Protein AF-A0A936AZH5-F1 (afdb_monomer)

Foldseek 3Di:
DDQFDKDKAADDDDPQKDWQAKDFPRDGDGRDRIDIGTPNDDTDIDTDIDGHDDDDDDDDDDD

Mean predicted aligned error: 5.64 Å

Sequence (63 aa):
MTHGQMVTATATAEAGYTFLHWAEGGDVISTAASYSFPATADRVLIAHFAADAPKIYLPLVVR

pLDDT: mean 91.36, std 11.07, range [46.19, 98.69]

Secondary structure (DSSP, 8-state):
--TT-EEEEE--PPTTEEEEEEEETTEEEESSSEEEEE-SS----EEEEEEPPP---------

Nearest PDB structures (foldseek):
  5neu-assembly1_B  TM=3.382E-01  e=6.647E+00  Homo sapiens

Radius of gyration: 18.09 Å; Cα contacts (8 Å, |Δi|>4): 91; chains: 1; bounding box: 40×19×60 Å

Solvent-accessible surface area (backbone atoms only — not comparable to full-atom values): 4226 Å² total; per-residue (Å²): 133,79,77,49,50,76,43,72,50,75,63,80,62,57,94,64,40,41,72,55,31,33,29,42,98,86,43,82,78,39,70,53,52,68,43,75,46,61,54,71,64,96,79,69,76,44,81,41,68,43,75,54,78,82,87,78,86,74,88,81,83,84,129

Structure (mmCIF, N/CA/C/O backbone):
data_AF-A0A936AZH5-F1
#
_entry.id   AF-A0A936AZH5-F1
#
loop_
_atom_site.group_PDB
_atom_site.id
_atom_site.type_symbol
_atom_site.label_atom_id
_atom_site.label_alt_id
_atom_site.label_comp_id
_atom_site.label_asym_id
_atom_site.label_entity_id
_atom_site.label_seq_id
_atom_site.pdbx_PDB_ins_code
_atom_site.Cartn_x
_atom_site.Cartn_y
_atom_site.Cartn_z
_atom_site.occupancy
_atom_site.B_iso_or_equiv
_atom_site.auth_seq_id
_atom_site.auth_comp_id
_atom_site.auth_asym_id
_atom_site.auth_atom_id
_atom_site.pdbx_PDB_model_num
ATOM 1 N N . MET A 1 1 ? -11.727 1.948 27.422 1.00 46.19 1 MET A N 1
ATOM 2 C CA . MET A 1 1 ? -11.316 1.286 26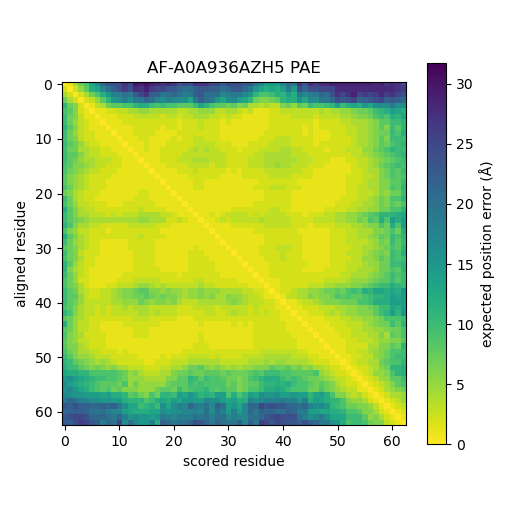.168 1.00 46.19 1 MET A CA 1
ATOM 3 C C . MET A 1 1 ? -11.331 2.357 25.093 1.00 46.19 1 MET A C 1
ATOM 5 O O . MET A 1 1 ? -12.403 2.838 24.748 1.00 46.19 1 MET A O 1
ATOM 9 N N . THR A 1 2 ? -10.170 2.871 24.701 1.00 52.34 2 THR A N 1
ATOM 10 C CA . THR A 1 2 ? -10.068 3.955 23.714 1.00 52.34 2 THR A CA 1
ATOM 11 C C . THR A 1 2 ? -10.200 3.367 22.317 1.00 52.34 2 THR A C 1
ATOM 13 O O . THR A 1 2 ? -9.227 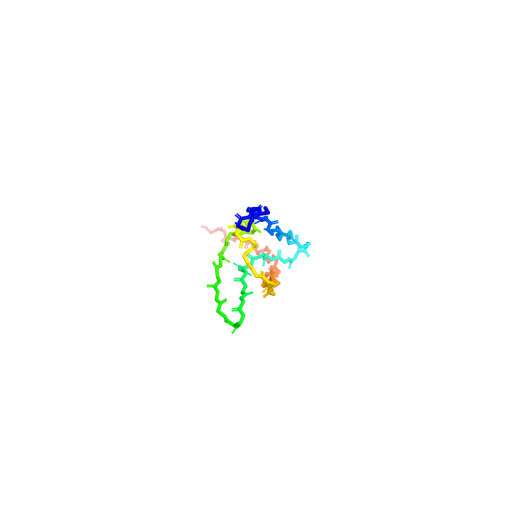2.945 21.703 1.00 52.34 2 THR A O 1
ATOM 16 N N . HIS A 1 3 ? -11.435 3.305 21.835 1.00 56.81 3 HIS A N 1
ATOM 17 C CA . HIS A 1 3 ? -11.737 3.133 20.419 1.00 56.81 3 HIS A CA 1
ATOM 18 C C . HIS A 1 3 ? -11.104 4.314 19.654 1.00 56.81 3 HIS A C 1
ATOM 20 O O . HIS A 1 3 ? -11.218 5.453 20.111 1.00 56.81 3 HIS A O 1
ATOM 26 N N . GLY A 1 4 ? -10.409 4.057 18.539 1.00 65.56 4 GLY A N 1
ATOM 27 C CA . GLY A 1 4 ? -9.732 5.101 17.748 1.00 65.56 4 GLY A CA 1
ATOM 28 C C . GLY A 1 4 ? -8.209 5.188 17.902 1.00 65.56 4 GLY A C 1
ATOM 29 O O . GLY A 1 4 ? -7.625 6.223 17.591 1.00 65.56 4 GLY A O 1
ATOM 30 N N . GLN A 1 5 ? -7.544 4.125 18.365 1.00 85.88 5 GLN A N 1
ATOM 31 C CA . GLN A 1 5 ? -6.081 4.073 18.357 1.00 85.88 5 GLN A CA 1
ATOM 32 C C . GLN A 1 5 ? -5.569 4.091 16.906 1.00 85.88 5 GLN A C 1
ATOM 34 O O . GLN A 1 5 ? -6.084 3.368 16.049 1.00 85.88 5 GLN A O 1
ATOM 39 N N . MET A 1 6 ? -4.586 4.947 16.623 1.00 91.19 6 MET A N 1
ATOM 40 C CA . MET A 1 6 ? -3.987 5.036 15.292 1.00 91.19 6 MET A CA 1
ATOM 41 C C . MET A 1 6 ? -3.136 3.795 15.026 1.00 91.19 6 MET A C 1
ATOM 43 O O . MET A 1 6 ? -2.266 3.448 15.825 1.00 91.19 6 MET A O 1
ATOM 47 N N . VAL A 1 7 ? -3.382 3.151 13.891 1.00 93.25 7 VAL A N 1
ATOM 48 C CA . VAL A 1 7 ? -2.600 2.030 13.366 1.00 93.25 7 VAL A CA 1
ATOM 49 C C . VAL A 1 7 ? -1.968 2.470 12.055 1.00 93.25 7 VAL A C 1
ATOM 51 O O . VAL A 1 7 ? -2.570 3.236 11.307 1.00 93.25 7 VAL A O 1
ATOM 54 N N . THR A 1 8 ? -0.756 1.994 11.779 1.00 96.12 8 THR A N 1
ATOM 55 C CA . THR A 1 8 ? -0.036 2.290 10.538 1.00 96.12 8 THR A CA 1
ATOM 56 C C . THR A 1 8 ? 0.129 1.017 9.723 1.00 96.12 8 THR A C 1
ATOM 58 O O . THR A 1 8 ? 0.730 0.056 10.197 1.00 96.12 8 THR A O 1
ATOM 61 N N . ALA A 1 9 ? -0.377 1.026 8.492 1.00 96.81 9 ALA A N 1
ATOM 62 C CA . ALA A 1 9 ? -0.065 0.025 7.483 1.00 96.81 9 ALA A CA 1
ATOM 63 C C . ALA A 1 9 ? 1.140 0.493 6.661 1.00 96.81 9 ALA A C 1
ATOM 65 O O . ALA A 1 9 ? 1.194 1.652 6.245 1.00 96.81 9 ALA A O 1
ATOM 66 N N . THR A 1 10 ? 2.099 -0.400 6.416 1.00 98.06 10 THR A N 1
ATOM 67 C CA . THR A 1 10 ? 3.288 -0.112 5.605 1.00 98.06 10 THR A CA 1
ATOM 68 C C . THR A 1 10 ? 3.415 -1.105 4.464 1.00 98.06 10 THR A C 1
ATOM 70 O O . THR A 1 10 ? 3.396 -2.313 4.692 1.00 98.06 10 THR A O 1
ATOM 73 N N . ALA A 1 11 ? 3.578 -0.591 3.250 1.00 98.06 11 ALA A N 1
ATOM 74 C CA . ALA A 1 11 ? 3.875 -1.374 2.063 1.00 98.06 11 ALA A CA 1
ATOM 75 C C . ALA A 1 11 ? 5.345 -1.192 1.679 1.00 98.06 11 ALA A C 1
ATOM 77 O O . ALA A 1 11 ? 5.812 -0.068 1.499 1.00 98.06 11 ALA A O 1
ATOM 78 N N . THR A 1 12 ? 6.052 -2.304 1.506 1.00 97.88 12 THR A N 1
ATOM 79 C CA . THR A 1 12 ? 7.404 -2.327 0.945 1.00 97.88 12 THR A CA 1
ATOM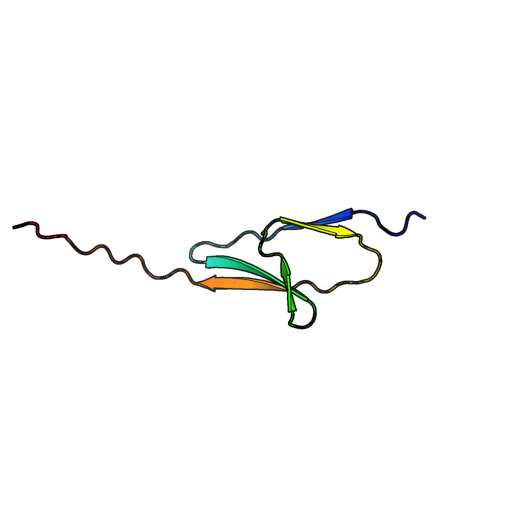 80 C C . THR A 1 12 ? 7.322 -3.034 -0.393 1.00 97.88 12 THR A C 1
ATOM 82 O O . THR A 1 12 ? 6.811 -4.149 -0.465 1.00 97.88 12 THR A O 1
ATOM 85 N N . ALA A 1 13 ? 7.768 -2.373 -1.457 1.00 97.50 13 ALA A N 1
ATOM 86 C CA . ALA A 1 13 ? 7.791 -2.993 -2.770 1.00 97.50 13 ALA A CA 1
ATOM 87 C C . ALA A 1 13 ? 8.983 -3.948 -2.884 1.00 97.50 13 ALA A C 1
ATOM 89 O O . ALA A 1 13 ? 10.105 -3.600 -2.511 1.00 97.50 13 ALA A O 1
ATOM 90 N N . GLU A 1 14 ? 8.720 -5.144 -3.399 1.00 96.88 14 GLU A N 1
ATOM 91 C CA . GLU A 1 14 ? 9.762 -6.101 -3.760 1.00 96.88 14 GLU A CA 1
ATOM 92 C C . GLU A 1 14 ? 10.532 -5.630 -4.999 1.00 96.88 14 GLU A C 1
ATOM 94 O O . GLU A 1 14 ? 10.086 -4.759 -5.750 1.00 96.88 14 GLU A O 1
ATOM 99 N N . ALA A 1 15 ? 11.702 -6.223 -5.239 1.00 96.00 15 ALA A N 1
ATOM 100 C CA . ALA A 1 15 ? 12.517 -5.882 -6.399 1.00 96.00 15 ALA A CA 1
ATOM 101 C C . ALA A 1 15 ? 11.734 -6.055 -7.715 1.00 96.00 15 ALA A C 1
ATOM 103 O O . ALA A 1 15 ? 11.165 -7.114 -7.983 1.00 96.00 15 ALA A O 1
ATOM 104 N N . GLY A 1 16 ? 11.750 -5.015 -8.554 1.00 96.38 16 GLY A N 1
ATOM 105 C CA . GLY A 1 16 ? 11.021 -4.996 -9.823 1.00 96.38 16 GLY A CA 1
ATOM 106 C C . GLY A 1 16 ? 9.539 -4.653 -9.688 1.00 96.38 16 GLY A C 1
ATOM 107 O O . GLY A 1 16 ? 8.802 -4.834 -10.655 1.00 96.38 16 GLY A O 1
ATOM 108 N N . TYR A 1 17 ? 9.102 -4.170 -8.525 1.00 97.88 17 TYR A N 1
ATOM 109 C CA . TYR A 1 17 ? 7.770 -3.626 -8.321 1.00 97.88 17 TYR A CA 1
ATOM 110 C C . TYR A 1 17 ? 7.835 -2.223 -7.724 1.00 97.88 17 TYR A C 1
ATOM 112 O O . TYR A 1 17 ? 8.716 -1.891 -6.932 1.00 97.88 17 TYR A O 1
ATOM 120 N N . THR A 1 18 ? 6.811 -1.433 -8.028 1.00 97.69 18 THR A N 1
ATOM 121 C CA . THR A 1 18 ? 6.563 -0.129 -7.423 1.00 97.69 18 THR A CA 1
ATOM 122 C C . THR A 1 18 ? 5.201 -0.143 -6.742 1.00 97.69 18 THR A C 1
ATOM 124 O O . THR A 1 18 ? 4.195 -0.539 -7.336 1.00 97.69 18 THR A O 1
ATOM 127 N N . PHE A 1 19 ? 5.158 0.294 -5.482 1.00 98.44 19 PHE A N 1
ATOM 128 C CA . PHE A 1 19 ? 3.899 0.517 -4.775 1.00 98.44 19 PHE A CA 1
ATOM 129 C C . PHE A 1 19 ? 3.114 1.645 -5.449 1.00 98.44 19 PHE A C 1
ATOM 131 O O . PHE A 1 19 ? 3.661 2.715 -5.708 1.00 98.44 19 PHE A O 1
ATOM 138 N N . LEU A 1 20 ? 1.829 1.410 -5.705 1.00 98.31 20 LEU A N 1
ATOM 139 C CA . LEU A 1 20 ? 0.937 2.399 -6.302 1.00 98.31 20 LEU A CA 1
ATOM 140 C C . LEU A 1 20 ? 0.083 3.083 -5.238 1.00 98.31 20 LEU A C 1
ATOM 142 O O . LEU A 1 20 ? 0.099 4.306 -5.116 1.00 98.31 20 LEU A O 1
ATOM 146 N N . HIS A 1 21 ? -0.708 2.294 -4.512 1.00 98.69 21 HIS A N 1
ATOM 147 C CA . HIS A 1 21 ? -1.667 2.793 -3.536 1.00 98.69 21 HIS A CA 1
ATOM 148 C C . HIS A 1 21 ? -2.231 1.678 -2.650 1.00 98.69 21 HIS A C 1
ATOM 150 O O . HIS A 1 21 ? -2.169 0.491 -2.972 1.00 98.69 21 HIS A O 1
ATOM 156 N N . TRP A 1 22 ? -2.829 2.095 -1.541 1.00 98.62 22 TRP A N 1
ATOM 157 C CA . TRP A 1 22 ? -3.750 1.307 -0.740 1.00 98.62 22 TRP A CA 1
ATOM 158 C C . TRP A 1 22 ? -5.171 1.482 -1.272 1.00 98.62 22 TRP A C 1
ATOM 160 O O . TRP A 1 22 ? -5.596 2.610 -1.545 1.00 98.62 22 TRP A O 1
ATOM 170 N N . ALA A 1 23 ? -5.908 0.380 -1.364 1.00 98.44 23 ALA A N 1
ATOM 171 C CA . ALA A 1 23 ? -7.327 0.365 -1.679 1.00 98.44 23 ALA A CA 1
ATOM 172 C C . ALA A 1 23 ? -8.138 -0.336 -0.583 1.00 98.44 23 ALA A C 1
ATOM 174 O O . ALA A 1 23 ? -7.649 -1.251 0.081 1.00 98.44 23 ALA A O 1
ATOM 175 N N . GLU A 1 24 ? -9.389 0.076 -0.417 1.00 97.44 24 GLU A N 1
ATOM 176 C CA . GLU A 1 24 ? -10.378 -0.593 0.429 1.00 97.44 24 GLU A CA 1
ATOM 177 C C . GLU A 1 24 ? -11.733 -0.538 -0.277 1.00 97.44 24 GLU A C 1
ATOM 179 O O . GLU A 1 24 ? -12.126 0.502 -0.797 1.00 97.44 24 GLU A O 1
ATOM 184 N N . GLY A 1 25 ? -12.431 -1.673 -0.367 1.00 95.50 25 GLY A N 1
ATOM 185 C CA . GLY A 1 25 ? -13.731 -1.739 -1.051 1.00 95.50 25 GLY A CA 1
ATOM 186 C C . GLY A 1 25 ? -13.698 -1.427 -2.557 1.00 95.50 25 GLY A C 1
ATOM 187 O O . GLY A 1 25 ? -14.753 -1.272 -3.158 1.00 95.50 25 GLY A O 1
ATOM 188 N N . GLY A 1 26 ? -12.510 -1.356 -3.167 1.00 94.94 26 GLY A N 1
ATOM 189 C CA . GLY A 1 26 ? -12.313 -0.978 -4.571 1.00 94.94 26 GLY A CA 1
ATOM 190 C C . GLY A 1 26 ? -11.910 0.484 -4.784 1.00 94.94 26 GLY A C 1
ATOM 191 O O . GLY A 1 26 ? -11.472 0.821 -5.882 1.00 94.94 26 GLY A O 1
ATOM 192 N N . ASP A 1 27 ? -11.976 1.321 -3.747 1.00 97.94 27 ASP A N 1
ATOM 193 C CA . ASP A 1 27 ? -11.586 2.728 -3.817 1.00 97.94 27 ASP A CA 1
ATOM 194 C C . ASP A 1 27 ? -10.150 2.945 -3.338 1.00 97.94 27 ASP A C 1
ATOM 196 O O . ASP A 1 27 ? -9.680 2.309 -2.392 1.00 97.94 27 ASP A O 1
ATOM 200 N N . VAL A 1 28 ? -9.455 3.892 -3.970 1.00 98.31 28 VAL A N 1
ATOM 201 C CA . VAL A 1 28 ? -8.110 4.310 -3.563 1.00 98.31 28 VAL A CA 1
ATOM 202 C C . VAL A 1 28 ? -8.204 5.194 -2.324 1.00 98.31 28 VAL A C 1
ATOM 204 O O . VAL A 1 28 ? -8.753 6.292 -2.378 1.00 98.31 28 VAL A O 1
ATOM 207 N N . ILE A 1 29 ? -7.612 4.743 -1.219 1.00 97.62 29 ILE A N 1
ATOM 208 C CA . ILE A 1 29 ? -7.672 5.450 0.070 1.00 97.62 29 ILE A CA 1
ATOM 209 C C . ILE A 1 29 ? -6.370 6.172 0.430 1.00 97.62 29 ILE A C 1
ATOM 211 O O . ILE A 1 29 ? -6.380 7.081 1.257 1.00 97.62 29 ILE A O 1
ATOM 215 N N . SER A 1 30 ? -5.240 5.775 -0.163 1.00 98.31 30 SER A N 1
ATOM 216 C CA . SER A 1 30 ? -3.947 6.431 0.052 1.00 98.31 30 SER A CA 1
ATOM 217 C C . SER A 1 30 ? -2.939 6.047 -1.023 1.00 98.31 30 SER A C 1
ATOM 219 O O . SER A 1 30 ? -2.797 4.874 -1.345 1.00 98.31 30 SER A O 1
ATOM 221 N N . THR A 1 31 ? -2.172 7.013 -1.520 1.00 98.31 31 THR A N 1
ATOM 222 C CA . THR A 1 31 ? -1.001 6.782 -2.386 1.00 98.31 31 THR A CA 1
ATOM 223 C C . THR A 1 31 ? 0.315 6.745 -1.603 1.00 98.31 31 THR A C 1
ATOM 225 O O . THR A 1 31 ? 1.373 6.492 -2.172 1.00 98.31 31 THR A O 1
ATOM 228 N N . ALA A 1 32 ? 0.275 6.973 -0.287 1.00 98.56 32 ALA A N 1
ATOM 229 C CA . ALA A 1 32 ? 1.440 6.852 0.578 1.00 98.56 32 ALA A CA 1
ATOM 230 C C . ALA A 1 32 ? 1.624 5.397 1.032 1.00 98.56 32 ALA A C 1
ATOM 232 O O . ALA A 1 32 ? 0.693 4.781 1.553 1.00 98.56 32 ALA A O 1
ATOM 233 N N . ALA A 1 33 ? 2.842 4.870 0.879 1.00 98.19 33 ALA A N 1
ATOM 234 C CA . ALA A 1 33 ? 3.189 3.503 1.275 1.00 98.19 33 ALA A CA 1
ATOM 235 C C . ALA A 1 33 ? 3.027 3.261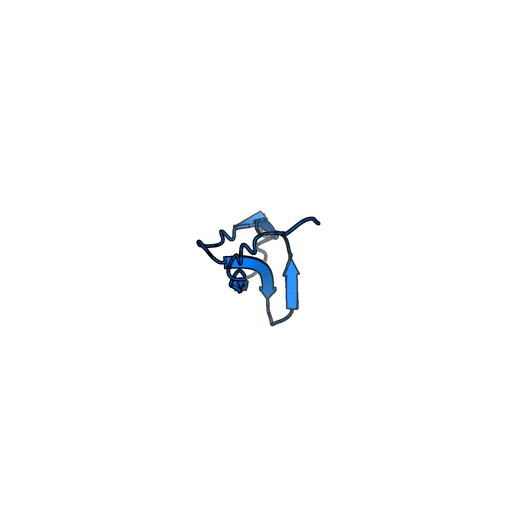 2.785 1.00 98.19 33 ALA A C 1
ATOM 237 O O . ALA A 1 33 ? 2.646 2.167 3.196 1.00 98.19 33 ALA A O 1
ATOM 238 N N . SER A 1 34 ? 3.273 4.293 3.596 1.00 98.44 34 SER A N 1
ATOM 239 C CA . SER A 1 34 ? 2.924 4.325 5.015 1.00 98.44 34 SER A CA 1
ATOM 240 C C . SER A 1 34 ? 1.613 5.084 5.184 1.00 98.44 34 SER A C 1
ATOM 242 O O . SER A 1 34 ? 1.535 6.269 4.857 1.00 98.44 34 SER A O 1
ATOM 244 N N . TYR A 1 35 ? 0.582 4.401 5.670 1.00 97.69 35 TYR A N 1
ATOM 245 C CA . TYR A 1 35 ? -0.753 4.958 5.845 1.00 97.69 35 TYR A CA 1
ATOM 246 C C . TYR A 1 35 ? -1.244 4.715 7.271 1.00 97.69 35 TYR A C 1
ATOM 248 O O . TYR A 1 35 ? -1.442 3.572 7.685 1.00 97.69 35 TYR A O 1
ATOM 256 N N . SER A 1 36 ? -1.435 5.802 8.021 1.00 96.50 36 SER A N 1
ATOM 257 C CA . SER A 1 36 ? -1.956 5.765 9.388 1.00 96.50 36 SER A CA 1
ATOM 258 C C . SER A 1 36 ? -3.449 6.083 9.419 1.00 96.50 36 SER A C 1
ATOM 260 O O . SER A 1 36 ? -3.885 7.088 8.860 1.00 96.50 36 SER A O 1
ATOM 262 N N . PHE A 1 37 ? -4.231 5.264 10.115 1.00 92.69 37 PHE A N 1
ATOM 263 C CA . PHE A 1 37 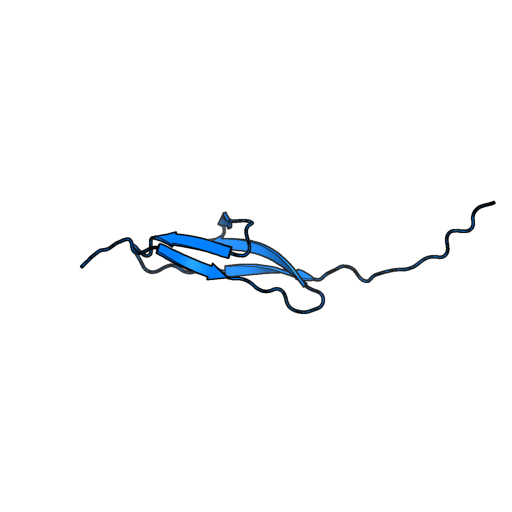? -5.680 5.419 10.239 1.00 92.69 37 PHE A CA 1
ATOM 264 C C . PHE A 1 37 ? -6.171 4.957 11.618 1.00 92.69 37 PHE A C 1
ATOM 266 O O . PHE A 1 37 ? -5.518 4.134 12.262 1.00 92.69 37 PHE A O 1
ATOM 273 N N . PRO A 1 38 ? -7.317 5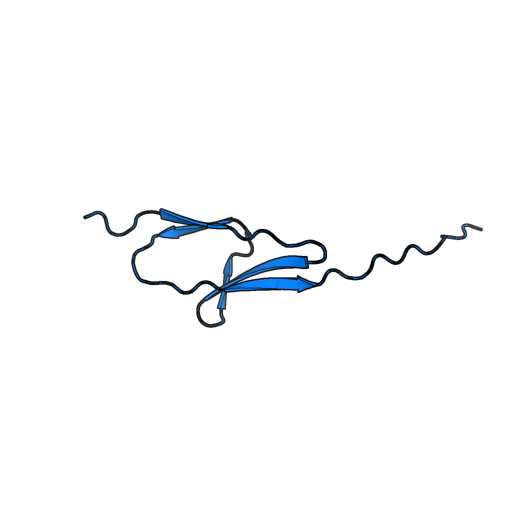.466 12.100 1.00 91.38 38 PRO A N 1
ATOM 274 C CA . PRO A 1 38 ? -7.885 5.011 13.360 1.00 91.38 38 PRO A CA 1
ATOM 275 C C . PRO A 1 38 ? -8.521 3.624 13.184 1.00 91.38 38 PRO A C 1
ATOM 277 O O . PRO A 1 38 ? -9.363 3.422 12.308 1.00 91.38 38 PRO A O 1
ATOM 280 N N . ALA A 1 39 ? -8.151 2.666 14.034 1.00 87.88 39 ALA A N 1
ATOM 281 C CA . ALA A 1 39 ? -8.767 1.340 14.065 1.00 87.88 39 ALA A CA 1
ATOM 282 C C . ALA A 1 39 ? -10.079 1.383 14.869 1.00 87.88 39 ALA A C 1
ATOM 284 O O . ALA A 1 39 ? -10.142 0.970 16.027 1.00 87.88 39 ALA A O 1
ATOM 285 N N . THR A 1 40 ? -11.120 1.980 14.283 1.00 90.06 40 THR A N 1
ATOM 286 C CA . THR A 1 40 ? -12.466 2.066 14.882 1.00 90.06 40 THR A CA 1
ATOM 287 C C . THR A 1 40 ? -13.359 0.875 14.539 1.00 90.06 40 THR A C 1
ATOM 289 O O . THR A 1 40 ? -14.353 0.658 15.228 1.00 90.06 40 THR A O 1
ATOM 292 N N . ALA A 1 41 ? -13.005 0.114 13.504 1.00 88.94 41 ALA A N 1
ATOM 293 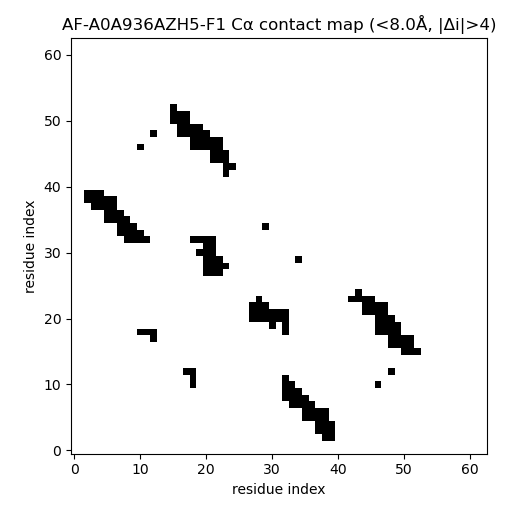C CA . ALA A 1 41 ? -13.654 -1.117 13.065 1.00 88.94 41 ALA A CA 1
ATOM 294 C C . ALA A 1 41 ? -12.638 -2.005 12.327 1.00 88.94 41 ALA A C 1
ATOM 296 O O . ALA A 1 41 ? -11.542 -1.541 11.990 1.00 88.94 41 ALA A O 1
ATOM 297 N N . ASP A 1 42 ? -13.016 -3.254 12.052 1.00 90.31 42 ASP A N 1
ATOM 298 C CA . ASP A 1 42 ? -12.241 -4.137 11.181 1.00 90.31 42 ASP A CA 1
ATOM 299 C C . ASP A 1 42 ? -12.180 -3.554 9.766 1.00 90.31 42 ASP A C 1
ATOM 301 O O . ASP A 1 42 ? -13.187 -3.113 9.208 1.00 90.31 42 ASP A O 1
ATOM 305 N N . ARG A 1 43 ? -10.978 -3.539 9.192 1.00 92.62 43 ARG A N 1
ATOM 306 C CA . ARG A 1 43 ? -10.692 -2.962 7.877 1.00 92.62 43 ARG A CA 1
ATOM 307 C C . ARG A 1 43 ? -9.858 -3.923 7.047 1.00 92.62 43 ARG A C 1
ATOM 309 O O . ARG A 1 43 ? -8.998 -4.621 7.583 1.00 92.62 43 ARG A O 1
ATOM 316 N N . VAL A 1 44 ? -10.096 -3.934 5.738 1.00 95.12 44 VAL A N 1
ATOM 317 C CA . VAL A 1 44 ? -9.361 -4.773 4.781 1.00 95.12 44 VAL A CA 1
ATOM 318 C C . VAL A 1 44 ? -8.715 -3.863 3.750 1.00 95.12 44 VAL A C 1
ATOM 320 O O . VAL A 1 44 ? -9.354 -3.422 2.797 1.00 95.12 44 VAL A O 1
ATOM 323 N N . LEU A 1 45 ? -7.432 -3.586 3.960 1.00 97.12 45 LEU A N 1
ATOM 324 C CA . LEU A 1 45 ? -6.625 -2.772 3.062 1.00 97.12 45 LEU A CA 1
ATOM 325 C C . LEU A 1 45 ? -5.844 -3.683 2.116 1.00 97.12 45 LEU A C 1
ATOM 327 O O . LEU A 1 45 ? -5.177 -4.621 2.553 1.00 97.12 45 LEU A O 1
ATOM 331 N N . ILE A 1 46 ? -5.890 -3.373 0.825 1.00 98.12 46 ILE A N 1
ATOM 332 C CA . ILE A 1 46 ? -5.157 -4.081 -0.226 1.00 98.12 46 ILE A CA 1
ATOM 333 C C . ILE A 1 46 ? -4.067 -3.149 -0.753 1.00 98.12 46 ILE A C 1
ATOM 335 O O . ILE A 1 46 ? -4.357 -2.028 -1.172 1.00 98.12 46 ILE A O 1
ATOM 339 N N . ALA A 1 47 ? -2.810 -3.593 -0.726 1.00 98.38 47 ALA A N 1
ATOM 340 C CA . ALA A 1 47 ? -1.710 -2.873 -1.361 1.00 98.38 47 ALA A CA 1
ATOM 341 C C . ALA A 1 47 ? -1.641 -3.241 -2.844 1.00 98.38 47 ALA A C 1
ATOM 343 O O . ALA A 1 47 ? -1.502 -4.414 -3.194 1.00 98.38 47 ALA A O 1
ATOM 344 N N . HIS A 1 48 ? -1.702 -2.235 -3.710 1.00 98.44 48 HIS A N 1
ATOM 345 C CA . HIS A 1 48 ? -1.557 -2.401 -5.149 1.00 98.44 48 HIS A CA 1
ATOM 346 C C . HIS A 1 48 ? -0.136 -2.042 -5.578 1.00 98.44 48 HIS A C 1
ATOM 348 O O . HIS A 1 48 ? 0.390 -0.986 -5.221 1.00 98.44 48 HIS A O 1
ATOM 354 N N . PHE A 1 49 ? 0.461 -2.914 -6.387 1.00 98.50 49 PHE A N 1
ATOM 355 C CA . PHE A 1 49 ? 1.797 -2.748 -6.948 1.00 98.50 49 PHE A CA 1
ATOM 356 C C . PHE A 1 49 ? 1.744 -2.888 -8.470 1.00 98.50 49 PHE A C 1
ATOM 358 O O . PHE A 1 49 ? 0.962 -3.680 -8.997 1.00 98.50 49 PHE A O 1
ATOM 365 N N . ALA A 1 50 ? 2.592 -2.1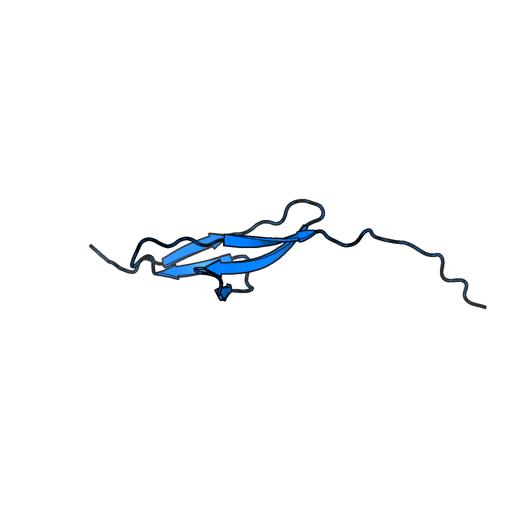42 -9.171 1.00 97.81 50 ALA A N 1
ATOM 366 C CA . ALA A 1 50 ? 2.885 -2.362 -10.585 1.00 97.81 50 ALA A CA 1
ATOM 367 C C . ALA A 1 50 ? 4.251 -3.029 -10.725 1.00 97.81 50 ALA A C 1
ATOM 369 O O . ALA A 1 50 ? 5.156 -2.724 -9.954 1.00 97.81 50 ALA A O 1
ATOM 370 N N . ALA A 1 51 ? 4.406 -3.893 -11.728 1.00 97.38 51 ALA A N 1
ATOM 371 C CA . ALA A 1 51 ? 5.726 -4.335 -12.155 1.00 97.38 51 ALA A CA 1
ATOM 372 C C . ALA A 1 51 ? 6.464 -3.169 -12.827 1.00 97.38 51 ALA A C 1
ATOM 374 O O . ALA A 1 51 ? 5.891 -2.447 -13.648 1.00 97.38 51 ALA A O 1
ATOM 375 N N . ASP A 1 52 ? 7.736 -3.004 -12.493 1.00 95.06 52 ASP A N 1
ATOM 376 C CA . ASP A 1 52 ? 8.591 -2.003 -13.109 1.00 95.06 52 ASP A CA 1
ATOM 377 C C . ASP A 1 52 ? 8.851 -2.363 -14.575 1.00 95.06 52 ASP A C 1
ATOM 379 O O . ASP A 1 52 ? 9.038 -3.527 -14.941 1.00 95.06 52 ASP A O 1
ATOM 383 N N . ALA A 1 53 ? 8.912 -1.347 -15.436 1.00 91.69 53 ALA A N 1
ATOM 384 C CA . ALA A 1 53 ? 9.321 -1.557 -16.816 1.00 91.69 53 ALA A CA 1
ATOM 385 C C . ALA A 1 53 ? 10.792 -2.024 -16.878 1.00 91.69 53 ALA A C 1
ATOM 387 O O . ALA A 1 53 ? 11.634 -1.522 -16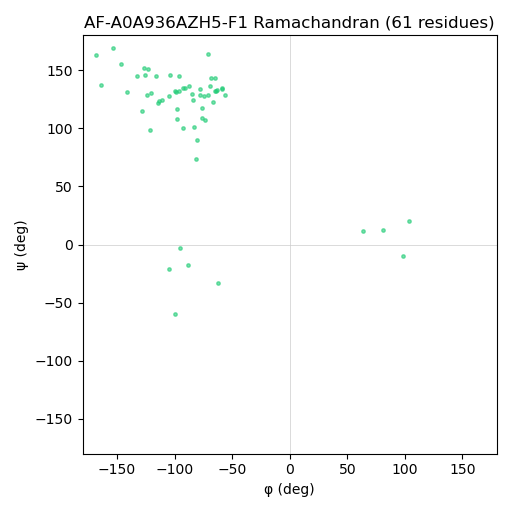.120 1.00 91.69 53 ALA A O 1
ATOM 388 N N . PRO A 1 54 ? 11.148 -2.937 -17.803 1.00 87.50 54 PRO A N 1
ATOM 389 C CA . PRO A 1 54 ? 12.536 -3.321 -18.002 1.00 87.50 54 PRO A CA 1
ATOM 390 C C . PRO A 1 54 ? 13.368 -2.095 -18.380 1.00 87.50 54 PRO A C 1
ATOM 392 O O . PRO A 1 54 ? 12.989 -1.294 -19.237 1.00 87.50 54 PRO A O 1
ATOM 395 N N . LYS A 1 55 ? 14.534 -1.953 -17.748 1.00 81.88 55 LYS A N 1
ATOM 396 C CA . LYS A 1 55 ? 15.468 -0.876 -18.078 1.00 81.88 55 LYS A CA 1
ATOM 397 C C . LYS A 1 55 ? 16.129 -1.188 -19.419 1.00 81.88 55 LYS A C 1
ATOM 399 O O . LYS A 1 55 ? 16.969 -2.080 -19.501 1.00 81.88 55 LYS A O 1
ATOM 404 N N . ILE A 1 56 ? 15.749 -0.458 -20.466 1.00 86.62 56 ILE A N 1
ATOM 405 C CA . ILE A 1 56 ? 16.366 -0.559 -21.793 1.00 86.62 56 ILE A CA 1
ATOM 406 C C . ILE A 1 56 ? 17.395 0.564 -21.926 1.00 86.62 56 ILE A C 1
ATOM 408 O O . ILE A 1 56 ? 17.042 1.734 -22.056 1.00 86.62 56 ILE A O 1
ATOM 412 N N . TYR A 1 57 ? 18.676 0.209 -21.897 1.00 86.19 57 TYR A N 1
ATOM 413 C CA . TYR A 1 57 ? 19.767 1.150 -22.131 1.00 86.19 57 TYR A CA 1
ATOM 414 C C . TYR A 1 57 ? 20.139 1.134 -23.616 1.00 86.19 57 TYR A C 1
ATOM 416 O O . TYR A 1 57 ? 20.830 0.227 -24.077 1.00 86.19 57 TYR A O 1
ATOM 424 N N . LEU A 1 58 ? 19.663 2.126 -24.371 1.00 85.56 58 LEU A N 1
ATOM 425 C CA . LEU A 1 58 ? 20.061 2.327 -25.767 1.00 85.56 58 LEU A CA 1
ATOM 426 C C . LEU A 1 58 ? 21.241 3.310 -25.833 1.00 85.56 58 LEU A C 1
ATOM 428 O O . LEU A 1 58 ? 21.187 4.349 -25.170 1.00 85.56 58 LEU A O 1
ATOM 432 N N . PRO A 1 59 ? 22.296 3.035 -26.623 1.00 84.69 59 PRO A N 1
ATOM 433 C CA . PRO A 1 59 ? 23.361 4.004 -26.829 1.00 84.69 59 PRO A CA 1
ATOM 434 C C . PRO A 1 59 ? 22.818 5.212 -27.602 1.00 84.69 59 PRO A C 1
ATOM 436 O O . PRO A 1 59 ? 22.309 5.076 -28.716 1.00 84.69 59 PRO A O 1
ATOM 439 N N . LEU A 1 60 ? 22.942 6.405 -27.019 1.00 83.75 60 LEU A N 1
ATOM 440 C CA . LEU A 1 60 ? 22.677 7.652 -27.727 1.00 83.75 60 LEU A CA 1
ATOM 441 C C . LEU A 1 60 ? 23.863 7.944 -28.652 1.00 83.75 60 LEU A C 1
ATOM 443 O O . LEU A 1 60 ? 24.947 8.291 -28.187 1.00 83.75 60 LEU A O 1
ATOM 447 N N . VAL A 1 61 ? 23.661 7.816 -29.962 1.00 82.38 61 VAL A N 1
ATOM 448 C CA . VAL A 1 61 ? 24.635 8.301 -30.945 1.00 82.38 61 VAL A CA 1
ATOM 449 C C . VAL A 1 61 ? 24.380 9.790 -31.153 1.00 82.38 61 VAL A C 1
ATOM 451 O O . VAL A 1 61 ? 23.444 10.171 -31.852 1.00 82.38 61 VAL A O 1
ATOM 454 N N . VAL A 1 62 ? 25.201 10.630 -30.527 1.00 79.38 62 VAL A N 1
ATOM 455 C CA . VAL A 1 62 ? 25.267 12.059 -30.858 1.00 79.38 62 VAL A CA 1
ATOM 456 C C . VAL A 1 62 ? 26.092 12.190 -32.142 1.00 79.38 62 VAL A C 1
ATOM 458 O O . VAL A 1 62 ? 27.166 11.594 -32.237 1.00 79.38 62 VAL A O 1
ATOM 461 N N . ARG A 1 63 ? 25.563 12.897 -33.143 1.00 75.50 63 ARG A N 1
ATOM 462 C CA . ARG A 1 63 ? 26.290 13.263 -34.368 1.00 75.50 63 ARG A CA 1
ATOM 463 C C . ARG A 1 63 ? 26.810 14.684 -34.264 1.00 75.50 63 ARG A C 1
ATOM 465 O O . ARG A 1 63 ? 26.098 15.501 -33.641 1.00 75.50 63 ARG A O 1
#